Protein AF-A0A662ME76-F1 (afdb_monomer)

Structure (mmCIF, N/CA/C/O backbone):
data_AF-A0A662ME76-F1
#
_entry.id   AF-A0A662ME76-F1
#
loop_
_atom_site.group_PDB
_atom_site.id
_atom_site.type_symbol
_atom_site.label_atom_id
_atom_site.label_alt_id
_atom_site.label_comp_id
_atom_site.label_asym_id
_atom_site.label_entity_id
_atom_site.label_seq_id
_atom_site.pdbx_PDB_ins_code
_atom_site.Cartn_x
_atom_site.Cartn_y
_atom_site.Cartn_z
_atom_site.occupancy
_atom_site.B_iso_or_equiv
_atom_site.auth_seq_id
_atom_site.auth_comp_id
_atom_site.auth_asym_id
_atom_site.auth_atom_id
_atom_site.pdbx_PDB_model_num
ATOM 1 N N . MET A 1 1 ? 6.159 -2.396 -11.386 1.00 80.56 1 MET A N 1
ATOM 2 C CA . MET A 1 1 ? 5.877 -1.661 -10.122 1.00 80.56 1 MET A CA 1
ATOM 3 C C . MET A 1 1 ? 5.283 -2.576 -9.060 1.00 80.56 1 MET A C 1
ATOM 5 O O . MET A 1 1 ? 4.743 -3.621 -9.401 1.00 80.56 1 MET A O 1
ATOM 9 N N . VAL A 1 2 ? 5.352 -2.184 -7.787 1.00 81.44 2 VAL A N 1
ATOM 10 C CA . VAL A 1 2 ? 4.786 -2.936 -6.649 1.00 81.44 2 VAL A CA 1
ATOM 11 C C . VAL A 1 2 ? 3.850 -2.067 -5.805 1.00 81.44 2 VAL A C 1
ATOM 13 O O . VAL A 1 2 ? 4.030 -0.851 -5.758 1.00 81.44 2 VAL A O 1
ATOM 16 N N . ILE A 1 3 ? 2.846 -2.669 -5.156 1.00 79.88 3 ILE A N 1
ATOM 17 C CA . ILE A 1 3 ? 1.790 -1.944 -4.425 1.00 79.88 3 ILE A CA 1
ATOM 18 C C . ILE A 1 3 ? 1.717 -2.396 -2.961 1.00 79.88 3 ILE A C 1
ATOM 20 O O . ILE A 1 3 ? 1.479 -3.568 -2.674 1.00 79.88 3 ILE A O 1
ATOM 24 N N . ALA A 1 4 ? 1.862 -1.454 -2.029 1.00 81.38 4 ALA A N 1
ATOM 25 C CA . ALA A 1 4 ? 1.671 -1.651 -0.593 1.00 81.38 4 ALA A CA 1
ATOM 26 C C . ALA A 1 4 ? 0.391 -0.939 -0.126 1.00 81.38 4 ALA A C 1
ATOM 28 O O . ALA A 1 4 ? 0.306 0.290 -0.131 1.00 81.38 4 ALA A O 1
ATOM 29 N N . THR A 1 5 ? -0.619 -1.698 0.291 1.00 75.56 5 THR A N 1
ATOM 30 C CA . THR A 1 5 ? -1.967 -1.161 0.539 1.00 75.56 5 THR A CA 1
ATOM 31 C C . THR A 1 5 ? -2.553 -1.706 1.844 1.00 75.56 5 THR A C 1
ATOM 33 O O . THR A 1 5 ? -2.431 -2.889 2.140 1.00 75.56 5 THR A O 1
ATOM 36 N N . PRO A 1 6 ? -3.212 -0.890 2.678 1.00 72.75 6 PRO A N 1
ATOM 37 C CA . PRO A 1 6 ? -3.872 -1.409 3.871 1.00 72.75 6 PRO A CA 1
ATOM 38 C C . PRO A 1 6 ? -5.184 -2.147 3.548 1.00 72.75 6 PRO A C 1
ATOM 40 O O . PRO A 1 6 ? -5.704 -2.859 4.407 1.00 72.75 6 PRO A O 1
ATOM 43 N N . TYR A 1 7 ? -5.713 -1.993 2.330 1.00 74.81 7 TYR A N 1
ATOM 44 C CA . TYR A 1 7 ? -7.071 -2.372 1.959 1.00 74.81 7 TYR A CA 1
ATOM 45 C C . TYR A 1 7 ? -7.253 -3.868 1.681 1.00 74.81 7 TYR A C 1
ATOM 47 O O . TYR A 1 7 ? -6.311 -4.636 1.459 1.00 74.81 7 TYR A O 1
ATOM 55 N N . ILE A 1 8 ? -8.525 -4.260 1.660 1.00 72.00 8 ILE A N 1
ATOM 56 C CA . ILE A 1 8 ? -8.995 -5.586 1.259 1.00 72.00 8 ILE A CA 1
ATOM 57 C C . ILE A 1 8 ? -8.831 -5.847 -0.245 1.00 72.00 8 ILE A C 1
ATOM 59 O O . ILE A 1 8 ? -8.775 -4.928 -1.062 1.00 72.00 8 ILE A O 1
ATOM 63 N N . ASP A 1 9 ? -8.825 -7.127 -0.607 1.00 73.19 9 ASP A N 1
ATOM 64 C CA . ASP A 1 9 ? -8.560 -7.661 -1.950 1.00 73.19 9 ASP A CA 1
ATOM 65 C C . ASP A 1 9 ? -9.397 -6.995 -3.038 1.00 73.19 9 ASP A C 1
ATOM 67 O O . ASP A 1 9 ? -8.865 -6.623 -4.077 1.00 73.19 9 ASP A O 1
ATOM 71 N N . SER A 1 10 ? -10.684 -6.766 -2.771 1.00 74.62 10 SER A N 1
ATOM 72 C CA . SER A 1 10 ? -11.611 -6.197 -3.753 1.00 74.62 10 SER A CA 1
ATOM 73 C C . SER A 1 10 ? -11.297 -4.747 -4.132 1.00 74.62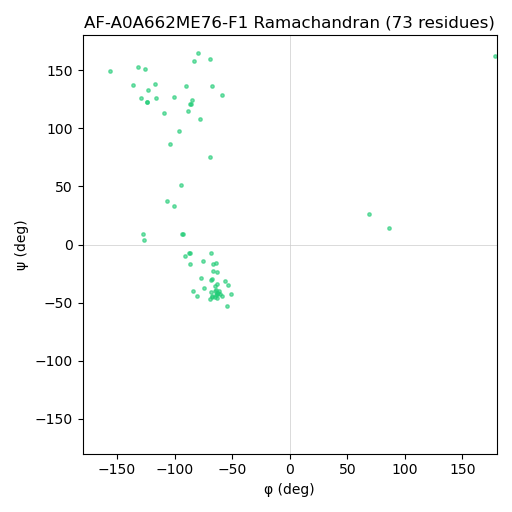 10 SER A C 1
ATOM 75 O O . SER A 1 10 ? -11.702 -4.291 -5.203 1.00 74.62 10 SER A O 1
ATOM 77 N N . VAL A 1 11 ? -10.587 -4.008 -3.274 1.00 74.62 11 VAL A N 1
ATOM 78 C CA . VAL A 1 11 ? -10.069 -2.670 -3.596 1.00 74.62 11 VAL A CA 1
ATOM 79 C C . VAL A 1 11 ? -8.784 -2.804 -4.408 1.00 74.62 11 VAL A C 1
ATOM 81 O O . VAL A 1 11 ? -8.645 -2.164 -5.449 1.00 74.62 11 VAL A O 1
ATOM 84 N N . ASN A 1 12 ? -7.897 -3.707 -3.991 1.00 74.12 12 ASN A N 1
ATOM 85 C CA . ASN A 1 12 ? -6.606 -3.926 -4.638 1.00 74.12 12 ASN A CA 1
ATOM 86 C C . ASN A 1 12 ? -6.748 -4.463 -6.068 1.00 74.12 12 ASN A C 1
ATOM 88 O O . ASN A 1 12 ? -5.979 -4.080 -6.937 1.00 74.12 12 ASN A O 1
ATOM 92 N N . GLU A 1 13 ? -7.739 -5.313 -6.343 1.00 81.00 13 GLU A N 1
ATOM 93 C CA . GLU A 1 13 ? -8.021 -5.801 -7.698 1.00 81.00 13 GLU A CA 1
ATOM 94 C C . GLU A 1 13 ? -8.442 -4.670 -8.640 1.00 81.00 13 GLU A C 1
ATOM 96 O O . GLU A 1 13 ? -8.024 -4.640 -9.798 1.00 81.00 13 GLU A O 1
ATOM 101 N N . LYS A 1 14 ? -9.234 -3.710 -8.146 1.00 82.81 14 LYS A N 1
ATOM 102 C CA . LYS A 1 14 ? -9.632 -2.535 -8.933 1.00 82.81 14 LYS A CA 1
ATOM 103 C C . LYS A 1 14 ? -8.445 -1.618 -9.196 1.00 82.81 14 LYS A C 1
ATOM 105 O O . LYS A 1 14 ? -8.313 -1.122 -10.307 1.00 82.81 14 LYS A O 1
ATOM 110 N N . GLU A 1 15 ? -7.592 -1.415 -8.196 1.00 78.69 15 GLU A N 1
ATOM 111 C CA . GLU A 1 15 ? -6.386 -0.592 -8.315 1.00 78.69 15 GLU A CA 1
ATOM 112 C C . GLU A 1 15 ? -5.357 -1.229 -9.255 1.00 78.69 15 GLU A C 1
ATOM 114 O O . GLU A 1 15 ? -4.867 -0.565 -10.166 1.00 78.69 15 GLU A O 1
ATOM 119 N N . LYS A 1 16 ? -5.116 -2.540 -9.116 1.00 83.88 16 LYS A N 1
ATOM 120 C CA . LYS A 1 16 ? -4.286 -3.327 -10.034 1.00 83.88 16 LYS A CA 1
ATOM 121 C C . LYS A 1 16 ? -4.774 -3.175 -11.465 1.00 83.88 16 LYS A C 1
ATOM 123 O O . LYS A 1 16 ? -4.004 -2.795 -12.336 1.00 83.88 16 LYS A O 1
ATOM 128 N N . ARG A 1 17 ? -6.066 -3.424 -11.687 1.00 86.81 17 ARG A N 1
ATOM 129 C CA . ARG A 1 17 ? -6.659 -3.360 -13.018 1.00 86.81 17 ARG A CA 1
ATOM 130 C C . ARG A 1 17 ? -6.592 -1.956 -13.604 1.00 86.81 17 ARG A C 1
ATOM 132 O O . ARG A 1 17 ? -6.245 -1.813 -14.763 1.00 86.81 17 ARG A O 1
ATOM 139 N N . PHE A 1 18 ? -6.865 -0.928 -12.805 1.00 86.31 18 PHE A N 1
ATOM 140 C CA . PHE A 1 18 ? -6.714 0.457 -13.239 1.00 86.31 18 PHE A CA 1
ATOM 141 C C . PHE A 1 18 ? -5.276 0.758 -13.683 1.00 86.31 18 PHE A C 1
ATOM 143 O O . PHE A 1 18 ? -5.082 1.376 -14.723 1.00 86.31 18 PHE A O 1
ATOM 150 N N . LEU A 1 19 ? -4.266 0.313 -12.934 1.00 84.62 19 LEU A N 1
ATOM 151 C CA . LEU A 1 19 ? -2.861 0.522 -13.291 1.00 84.62 19 LEU A CA 1
ATOM 152 C C . LEU A 1 19 ? -2.467 -0.256 -14.555 1.00 84.62 19 LEU A C 1
ATOM 154 O O . LEU A 1 19 ? -1.858 0.319 -15.456 1.00 84.62 19 LEU A O 1
ATOM 158 N N . GLU A 1 20 ? -2.873 -1.519 -14.660 1.00 88.56 20 GLU A N 1
ATOM 159 C CA . GLU A 1 20 ? -2.620 -2.356 -15.840 1.00 88.56 20 GLU A CA 1
ATOM 160 C C . GLU A 1 20 ? -3.311 -1.806 -17.096 1.00 88.56 20 GLU A C 1
ATOM 162 O O . GLU A 1 20 ? -2.682 -1.707 -18.149 1.00 88.56 20 GLU A O 1
ATOM 167 N N . ASP A 1 21 ? -4.561 -1.347 -16.979 1.00 90.81 21 ASP A N 1
ATOM 168 C CA . ASP A 1 21 ? -5.307 -0.706 -18.070 1.00 90.81 21 ASP A CA 1
ATOM 169 C C . ASP A 1 21 ? -4.635 0.606 -18.536 1.00 90.81 21 ASP A C 1
ATOM 171 O O . ASP A 1 21 ? -4.816 1.026 -19.679 1.00 90.81 21 ASP A O 1
ATOM 175 N N . ASN A 1 22 ? -3.829 1.244 -17.678 1.00 88.44 22 ASN A N 1
ATOM 176 C CA . ASN A 1 22 ? -3.030 2.431 -18.004 1.00 88.44 22 ASN A CA 1
ATOM 177 C C . ASN A 1 22 ? -1.590 2.100 -18.450 1.00 88.44 22 ASN A C 1
ATOM 179 O O . ASN A 1 22 ? -0.778 3.008 -18.623 1.00 88.44 22 ASN A O 1
ATOM 183 N N . GLY A 1 23 ? -1.269 0.821 -18.671 1.00 88.56 23 GLY A N 1
ATOM 184 C CA . GLY A 1 23 ? 0.019 0.382 -19.215 1.00 88.56 23 GLY A CA 1
AT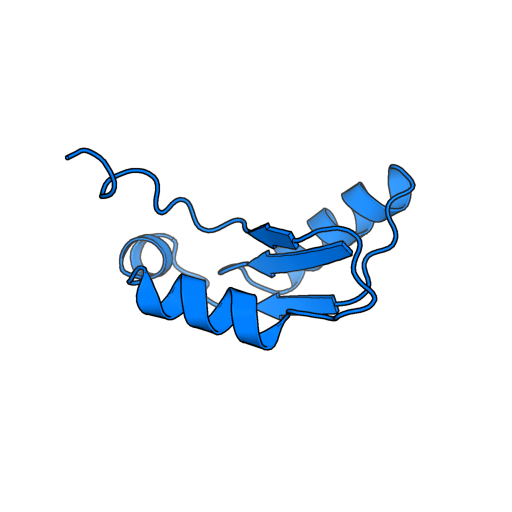OM 185 C C . GLY A 1 23 ? 1.122 0.175 -18.177 1.00 88.56 23 GLY A C 1
ATOM 186 O O . GLY A 1 23 ? 2.289 0.064 -18.552 1.00 88.56 23 GLY A O 1
ATOM 187 N N . PHE A 1 24 ? 0.785 0.121 -16.887 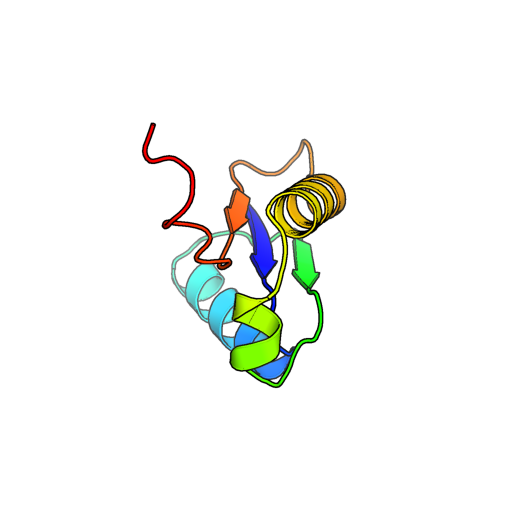1.00 84.38 24 PHE A N 1
ATOM 188 C CA . PHE A 1 24 ? 1.739 -0.233 -15.840 1.00 84.38 24 PHE A CA 1
ATOM 189 C C . PHE A 1 24 ? 1.762 -1.741 -15.591 1.00 84.38 24 PHE A C 1
ATOM 191 O O . PHE A 1 24 ? 0.718 -2.367 -15.450 1.00 84.38 24 PHE A O 1
ATOM 198 N N . ASP A 1 25 ? 2.956 -2.313 -15.448 1.00 85.06 25 ASP A N 1
ATOM 199 C CA . ASP A 1 25 ? 3.112 -3.713 -15.053 1.00 85.06 25 ASP A CA 1
ATOM 200 C C . ASP A 1 25 ? 3.151 -3.845 -13.521 1.00 85.06 25 ASP A C 1
ATOM 202 O O . ASP A 1 25 ? 4.055 -3.316 -12.859 1.00 85.06 25 ASP A O 1
ATOM 206 N N . VAL A 1 26 ? 2.149 -4.502 -12.931 1.00 84.38 26 VAL A N 1
ATOM 207 C CA . VAL A 1 26 ? 2.024 -4.671 -11.475 1.00 84.38 26 VAL A CA 1
ATO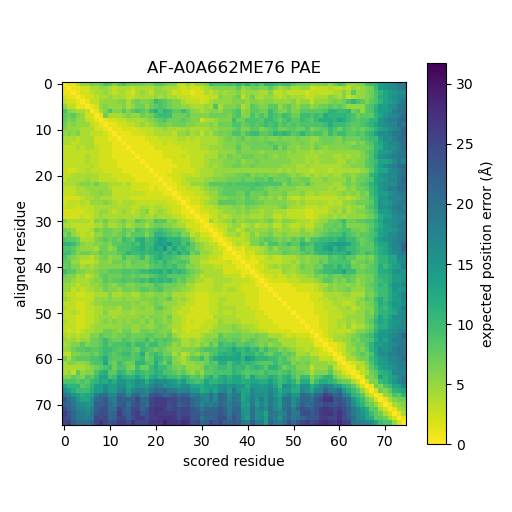M 208 C C . VAL A 1 26 ? 2.602 -6.025 -11.059 1.00 84.38 26 VAL A C 1
ATOM 210 O O . VAL A 1 26 ? 1.925 -7.049 -11.091 1.00 84.38 26 VAL A O 1
ATOM 213 N N . LEU A 1 27 ? 3.852 -6.005 -10.595 1.00 83.31 27 LEU A N 1
ATOM 214 C CA . LEU A 1 27 ? 4.644 -7.194 -10.264 1.00 83.31 27 LEU A CA 1
ATOM 215 C C . LEU A 1 27 ? 4.205 -7.862 -8.956 1.00 83.31 27 LEU A C 1
ATOM 217 O O . LEU A 1 27 ? 4.227 -9.085 -8.841 1.00 83.31 27 LEU A O 1
ATOM 221 N N . ALA A 1 28 ? 3.824 -7.072 -7.948 1.00 80.69 28 ALA A N 1
ATOM 222 C CA . ALA A 1 28 ? 3.385 -7.596 -6.657 1.00 80.69 28 ALA A CA 1
ATOM 223 C C . ALA A 1 28 ? 2.482 -6.614 -5.907 1.00 80.69 28 ALA A C 1
ATOM 225 O O . ALA A 1 28 ? 2.646 -5.396 -5.996 1.00 80.69 28 ALA A O 1
ATOM 226 N N . ILE A 1 29 ? 1.556 -7.162 -5.118 1.00 81.62 29 ILE A N 1
ATOM 227 C CA . ILE A 1 29 ? 0.700 -6.406 -4.202 1.00 81.62 29 ILE A CA 1
ATOM 228 C C . ILE A 1 29 ? 0.779 -7.047 -2.823 1.00 81.62 29 ILE A C 1
ATOM 230 O O . ILE A 1 29 ? 0.495 -8.237 -2.668 1.00 81.62 29 ILE A O 1
ATOM 234 N N . LYS A 1 30 ? 1.114 -6.253 -1.807 1.00 81.81 30 LYS A N 1
ATOM 235 C CA . LYS A 1 30 ? 1.082 -6.666 -0.406 1.00 81.81 30 LYS A CA 1
ATOM 236 C C . LYS A 1 30 ? 0.071 -5.832 0.356 1.00 81.81 30 LYS A C 1
ATOM 238 O O . LYS A 1 30 ? -0.012 -4.615 0.186 1.00 81.81 30 LYS A O 1
ATOM 243 N N . ARG A 1 31 ? -0.690 -6.510 1.216 1.00 79.56 31 ARG A N 1
ATOM 244 C CA . ARG A 1 31 ? -1.778 -5.899 1.968 1.00 79.56 31 ARG A CA 1
ATOM 245 C C . ARG A 1 31 ? -1.767 -6.208 3.452 1.0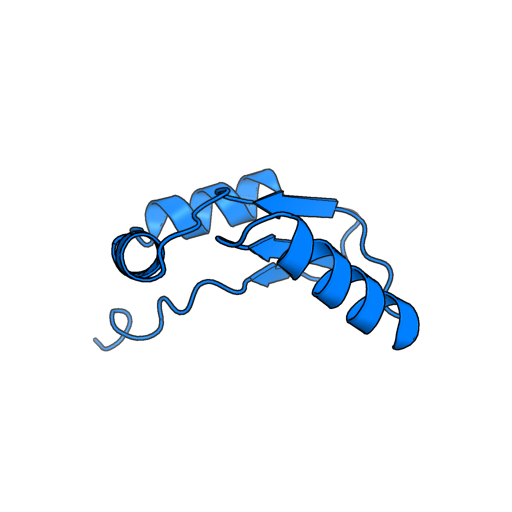0 79.56 31 ARG A C 1
ATOM 247 O O . ARG A 1 31 ? -1.331 -7.286 3.847 1.00 79.56 31 ARG A O 1
ATOM 254 N N . LEU A 1 32 ? -2.331 -5.292 4.239 1.00 77.81 32 LEU A N 1
ATOM 255 C CA . LEU A 1 32 ? -2.623 -5.521 5.661 1.00 77.81 32 LEU A CA 1
ATOM 256 C C . LEU A 1 32 ? -3.992 -6.185 5.886 1.00 77.81 32 LEU A C 1
ATOM 258 O O . LEU A 1 32 ? -4.232 -6.724 6.961 1.00 77.81 32 LEU A O 1
ATOM 262 N N . GLY A 1 33 ? -4.883 -6.168 4.884 1.00 75.88 33 GLY A N 1
ATOM 263 C CA . GLY A 1 33 ? -6.207 -6.798 4.969 1.00 75.88 33 GLY A CA 1
ATOM 264 C C . GLY A 1 33 ? -7.160 -6.099 5.944 1.00 75.88 33 GLY A C 1
ATOM 265 O O . GLY A 1 33 ? -8.055 -6.732 6.502 1.00 75.88 33 GLY A O 1
ATOM 266 N N . ILE A 1 34 ? -6.965 -4.802 6.175 1.00 77.12 34 ILE A N 1
ATOM 267 C CA . ILE A 1 34 ? -7.738 -4.031 7.143 1.00 77.12 34 ILE A CA 1
ATOM 268 C C . ILE A 1 34 ? -9.020 -3.527 6.472 1.00 77.12 34 ILE A C 1
ATOM 270 O O . ILE A 1 34 ? -8.985 -2.791 5.489 1.00 77.12 34 ILE A O 1
ATOM 274 N N . VAL A 1 35 ? -10.169 -3.922 7.025 1.00 72.50 35 VAL A N 1
ATOM 275 C CA . VAL A 1 35 ? -11.500 -3.529 6.525 1.00 72.50 35 VAL A CA 1
ATOM 276 C C . VAL A 1 35 ? -11.931 -2.170 7.081 1.00 72.50 35 VAL A C 1
ATOM 278 O O . VAL A 1 35 ? -12.540 -1.366 6.381 1.00 72.50 35 VAL A O 1
ATOM 281 N N . GLN A 1 36 ? -11.657 -1.916 8.363 1.00 73.75 36 GLN A N 1
ATOM 282 C CA . GLN A 1 36 ? -12.111 -0.707 9.046 1.00 73.75 36 GLN A CA 1
ATOM 283 C C . GLN A 1 36 ? -11.125 0.443 8.834 1.00 73.75 36 GLN A C 1
ATOM 285 O O . GLN A 1 36 ? -9.982 0.373 9.280 1.00 73.75 36 GLN A O 1
ATOM 290 N N . ASN A 1 37 ? -11.589 1.546 8.243 1.00 69.12 37 ASN A N 1
ATOM 291 C CA . ASN A 1 37 ? -10.766 2.742 8.017 1.00 69.12 37 ASN A CA 1
ATOM 292 C C . ASN A 1 37 ? -10.147 3.310 9.306 1.00 69.12 37 ASN A C 1
ATOM 294 O O . ASN A 1 37 ? -9.036 3.832 9.276 1.00 69.12 37 ASN A O 1
ATOM 298 N N . THR A 1 38 ? -10.825 3.176 10.449 1.00 76.06 38 THR A N 1
ATOM 299 C CA . THR A 1 38 ? -10.285 3.572 11.760 1.00 76.06 38 THR A CA 1
ATOM 300 C C . THR A 1 38 ? -9.050 2.769 12.148 1.00 76.06 38 THR A C 1
ATOM 302 O O . THR A 1 38 ? -8.144 3.312 12.767 1.00 76.06 38 THR A O 1
ATOM 305 N N . GLU A 1 39 ? -8.986 1.494 11.765 1.00 76.19 39 GLU A N 1
ATOM 306 C CA . GLU A 1 39 ? -7.826 0.637 12.009 1.00 76.19 39 GLU A CA 1
ATOM 307 C C . GLU A 1 39 ? -6.690 0.941 11.027 1.00 76.19 39 GLU A C 1
ATOM 309 O O . GLU A 1 39 ? -5.525 0.828 11.398 1.00 76.19 39 GLU A O 1
ATOM 314 N N . ILE A 1 40 ? -7.002 1.414 9.814 1.00 73.69 40 ILE A N 1
ATOM 315 C CA . ILE A 1 40 ? -6.000 1.918 8.860 1.00 73.69 40 ILE A CA 1
ATOM 316 C C . ILE A 1 40 ? -5.317 3.172 9.419 1.00 73.69 40 I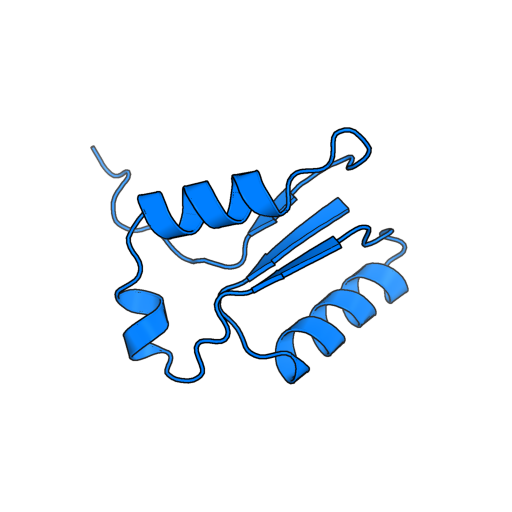LE A C 1
ATOM 318 O O . ILE A 1 40 ? -4.093 3.264 9.407 1.00 73.69 40 ILE A O 1
ATOM 322 N N . GLY A 1 41 ? -6.093 4.107 9.974 1.00 74.56 41 GLY A N 1
ATOM 323 C CA . GLY A 1 41 ? -5.560 5.333 10.580 1.00 74.56 41 GLY A CA 1
ATOM 324 C C . GLY A 1 41 ? -4.734 5.111 11.854 1.00 74.56 41 GLY A C 1
ATOM 325 O O . GLY A 1 41 ? -3.991 5.997 12.258 1.00 74.56 41 GLY A O 1
ATOM 326 N N . LYS A 1 42 ? -4.840 3.933 12.483 1.00 80.88 42 LYS A N 1
ATOM 327 C CA . LYS A 1 42 ? -4.046 3.543 13.662 1.00 80.88 42 LYS A CA 1
ATOM 328 C C . LYS A 1 42 ? -2.708 2.893 13.309 1.00 80.88 42 LYS A C 1
ATOM 330 O O . LYS A 1 42 ? -1.927 2.604 14.214 1.00 80.88 42 LYS A O 1
ATOM 335 N N . GLN A 1 43 ? -2.455 2.611 12.031 1.00 80.88 43 GLN A N 1
ATOM 336 C CA . GLN A 1 43 ? -1.208 1.975 11.623 1.00 80.88 43 GLN A CA 1
ATOM 337 C C . GLN A 1 43 ? -0.031 2.920 11.845 1.00 80.88 43 GLN A C 1
ATOM 339 O O . GLN A 1 43 ? -0.096 4.111 11.539 1.00 80.88 43 GLN A O 1
ATOM 344 N N . THR A 1 44 ? 1.056 2.374 12.381 1.00 82.31 44 THR A N 1
ATOM 345 C CA . THR A 1 44 ? 2.261 3.153 12.651 1.00 82.31 44 THR A CA 1
ATOM 346 C C . THR A 1 44 ? 3.126 3.273 11.390 1.00 82.31 44 THR A C 1
ATOM 348 O O . THR A 1 44 ? 3.030 2.423 10.491 1.00 82.31 44 THR A O 1
ATOM 351 N N . PRO A 1 45 ? 4.012 4.281 11.303 1.00 78.94 45 PRO A N 1
ATOM 352 C CA . PRO A 1 45 ? 4.968 4.393 10.202 1.00 78.94 45 PRO A CA 1
ATOM 353 C C . PRO A 1 45 ? 5.810 3.124 9.998 1.00 78.94 45 PRO A C 1
ATOM 355 O O . PRO A 1 45 ? 6.088 2.740 8.866 1.00 78.94 45 PRO A O 1
ATOM 358 N N . GLU A 1 46 ? 6.164 2.413 11.072 1.00 81.56 46 GLU A N 1
ATOM 359 C CA . GLU A 1 46 ? 6.936 1.165 11.015 1.00 81.56 46 GLU A CA 1
ATOM 360 C C . GLU A 1 46 ? 6.155 0.018 10.364 1.00 81.56 46 GLU A C 1
ATOM 362 O O . GLU A 1 46 ? 6.751 -0.888 9.777 1.00 81.56 46 GLU A O 1
ATOM 367 N N . VAL A 1 47 ? 4.823 0.012 10.476 1.00 82.81 47 VAL A N 1
ATOM 368 C CA . VAL A 1 47 ? 3.984 -0.959 9.763 1.00 82.81 47 VAL A CA 1
ATOM 369 C C . VAL A 1 47 ? 4.009 -0.666 8.267 1.00 82.81 47 VAL A C 1
ATOM 371 O O . VAL A 1 47 ? 4.254 -1.578 7.480 1.00 82.81 47 VAL A O 1
ATOM 374 N N . ALA A 1 48 ? 3.831 0.598 7.874 1.00 76.94 48 ALA A N 1
ATOM 375 C CA . ALA A 1 48 ? 3.907 1.003 6.471 1.00 76.94 48 ALA A CA 1
ATOM 376 C C . ALA A 1 48 ? 5.295 0.717 5.871 1.00 76.94 48 ALA A C 1
ATOM 378 O O . ALA A 1 48 ? 5.398 0.170 4.774 1.00 76.94 48 ALA A O 1
ATOM 379 N N . TYR A 1 49 ? 6.360 1.007 6.623 1.00 79.62 49 TYR A N 1
ATOM 380 C CA . TYR A 1 49 ? 7.7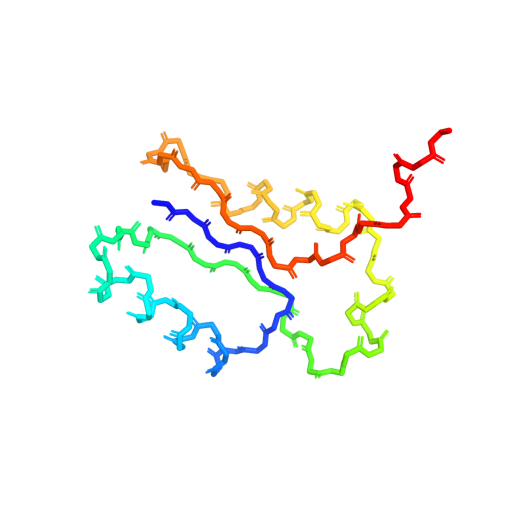36 0.743 6.212 1.00 79.62 49 TYR A CA 1
ATOM 381 C C . TYR A 1 49 ? 8.012 -0.752 6.017 1.00 79.62 49 TYR A C 1
ATOM 383 O O . TYR A 1 49 ? 8.560 -1.151 4.991 1.00 79.62 49 TYR A O 1
ATOM 391 N N . ARG A 1 50 ? 7.587 -1.607 6.956 1.00 83.12 50 ARG A N 1
ATOM 392 C CA . ARG A 1 50 ? 7.727 -3.064 6.798 1.00 83.12 50 ARG A CA 1
ATOM 393 C C . ARG A 1 50 ? 6.944 -3.586 5.602 1.00 83.12 50 ARG A C 1
ATOM 395 O O . ARG A 1 50 ? 7.476 -4.383 4.842 1.00 83.12 50 ARG A O 1
ATOM 402 N N . LEU A 1 51 ? 5.725 -3.094 5.395 1.00 83.31 51 LEU A N 1
ATOM 403 C CA . LEU A 1 51 ? 4.905 -3.481 4.250 1.00 83.31 51 LEU A CA 1
ATOM 404 C C . LEU A 1 51 ? 5.575 -3.114 2.916 1.00 83.31 51 LEU A C 1
ATOM 406 O O . LEU A 1 51 ? 5.551 -3.905 1.976 1.00 83.31 51 LEU A O 1
ATOM 410 N N . ALA A 1 52 ? 6.207 -1.939 2.854 1.00 79.44 52 ALA A N 1
ATOM 411 C CA . ALA A 1 52 ? 6.986 -1.499 1.702 1.00 79.44 52 ALA A CA 1
ATOM 412 C C . ALA A 1 52 ? 8.206 -2.399 1.449 1.00 79.44 52 ALA A C 1
ATOM 414 O O . ALA A 1 52 ? 8.453 -2.777 0.308 1.00 79.44 52 ALA A O 1
ATOM 415 N N . LEU A 1 53 ? 8.939 -2.780 2.501 1.00 83.25 53 LEU A N 1
ATOM 416 C CA . LEU A 1 53 ? 10.068 -3.709 2.386 1.00 83.25 53 LEU A CA 1
ATOM 417 C C . LEU A 1 53 ? 9.632 -5.109 1.944 1.00 83.25 53 LEU A C 1
ATOM 419 O O . LEU A 1 53 ? 10.309 -5.731 1.136 1.00 83.25 53 LEU A O 1
ATOM 423 N N . GLU A 1 54 ? 8.504 -5.605 2.449 1.00 84.12 54 GLU A N 1
ATOM 424 C CA . GLU A 1 54 ? 7.993 -6.935 2.104 1.00 84.12 54 GLU A CA 1
ATOM 425 C C . GLU A 1 54 ? 7.511 -7.041 0.657 1.00 84.12 54 GLU A C 1
ATOM 427 O O . GLU A 1 54 ? 7.563 -8.124 0.077 1.00 84.12 54 GLU A O 1
ATOM 432 N N . VAL A 1 55 ? 7.008 -5.944 0.082 1.00 83.81 55 VAL A N 1
ATOM 433 C CA . VAL A 1 55 ? 6.576 -5.913 -1.323 1.00 83.81 55 VAL A CA 1
ATOM 434 C C . VAL A 1 55 ? 7.689 -5.478 -2.272 1.00 83.81 55 VAL A C 1
ATOM 436 O O . VAL A 1 55 ? 7.518 -5.551 -3.486 1.00 83.81 55 VAL A O 1
ATOM 439 N N . HIS A 1 56 ? 8.813 -4.998 -1.742 1.00 82.25 56 HIS A N 1
ATOM 440 C CA . HIS A 1 56 ? 9.922 -4.541 -2.559 1.00 82.25 56 HIS A CA 1
ATOM 441 C C . HIS A 1 56 ? 10.426 -5.675 -3.457 1.00 82.25 56 HIS A C 1
ATOM 443 O O . HIS A 1 56 ? 10.742 -6.769 -2.992 1.00 82.25 56 HIS A O 1
ATOM 449 N N . SER A 1 57 ? 10.530 -5.383 -4.751 1.00 79.38 57 SER A N 1
ATOM 450 C CA . SER A 1 57 ? 11.194 -6.238 -5.726 1.00 79.38 57 SER A CA 1
ATOM 451 C C . SER A 1 57 ? 12.291 -5.425 -6.411 1.00 79.38 57 SER A C 1
ATOM 453 O O . SER A 1 57 ? 12.010 -4.302 -6.837 1.00 79.38 57 SER A O 1
ATOM 455 N N . PRO A 1 58 ? 13.516 -5.963 -6.555 1.00 80.94 58 PRO A N 1
ATOM 456 C CA . PRO A 1 58 ? 14.591 -5.297 -7.291 1.00 80.94 58 PRO A CA 1
ATOM 457 C C . PRO A 1 58 ? 14.276 -5.130 -8.786 1.00 80.94 58 PRO A C 1
ATOM 459 O O . PRO A 1 58 ? 14.918 -4.331 -9.457 1.00 80.94 58 PRO A O 1
ATOM 462 N N . GLU A 1 59 ? 13.283 -5.857 -9.300 1.00 78.94 59 GLU A N 1
ATOM 463 C CA . GLU A 1 59 ? 12.787 -5.758 -10.679 1.00 78.94 59 GLU A CA 1
ATOM 464 C C . GLU A 1 59 ? 11.709 -4.675 -10.838 1.00 78.94 59 GLU A C 1
ATOM 466 O O . GLU A 1 59 ? 11.258 -4.399 -11.945 1.00 78.94 59 GLU A O 1
ATOM 471 N N . ALA A 1 60 ? 11.250 -4.068 -9.739 1.00 78.06 60 ALA A N 1
ATOM 472 C CA . ALA A 1 60 ? 10.215 -3.051 -9.791 1.00 78.06 60 ALA A CA 1
ATOM 473 C C . ALA A 1 60 ? 10.798 -1.666 -10.079 1.00 78.06 60 ALA A C 1
ATOM 475 O O . ALA A 1 60 ? 11.564 -1.129 -9.283 1.00 78.06 60 ALA A O 1
ATOM 476 N N . ASP A 1 61 ? 10.300 -1.020 -11.133 1.00 75.69 61 ASP A N 1
ATOM 477 C CA . ASP A 1 61 ? 10.670 0.363 -11.478 1.00 75.69 61 ASP A CA 1
ATOM 478 C C . ASP A 1 61 ? 10.152 1.421 -10.478 1.00 75.69 61 ASP A C 1
ATOM 480 O O . ASP A 1 61 ? 10.484 2.601 -10.578 1.00 75.69 61 ASP A O 1
ATOM 484 N N . GLY A 1 62 ? 9.311 1.027 -9.513 1.00 71.25 62 GLY A N 1
ATOM 485 C CA . GLY A 1 62 ? 8.723 1.925 -8.518 1.00 71.25 62 GLY A CA 1
ATOM 486 C C . GLY A 1 62 ? 7.765 1.237 -7.538 1.00 71.25 62 GLY A C 1
ATOM 487 O O . GLY A 1 62 ? 7.263 0.137 -7.800 1.00 71.25 62 GLY A O 1
ATOM 488 N N . LEU A 1 63 ? 7.505 1.911 -6.410 1.00 72.50 63 LEU A N 1
ATOM 489 C CA . LEU A 1 63 ? 6.605 1.494 -5.326 1.00 72.50 63 LEU A CA 1
ATOM 490 C C . LEU A 1 63 ? 5.433 2.479 -5.204 1.00 72.50 63 LEU A C 1
ATOM 492 O O . LEU A 1 63 ? 5.650 3.674 -5.013 1.00 72.50 63 LEU A O 1
ATOM 496 N N . SER A 1 64 ? 4.20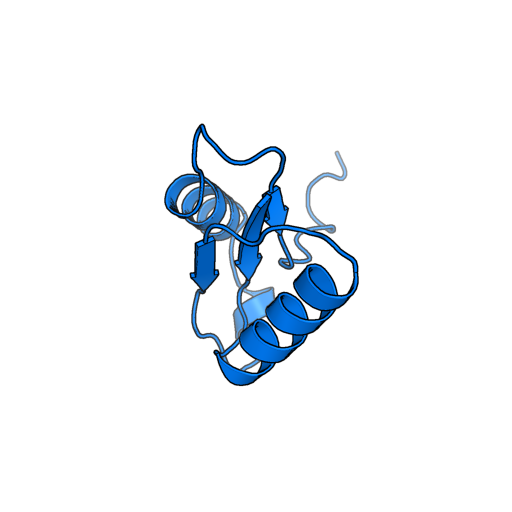3 1.966 -5.251 1.00 65.19 64 SER A N 1
ATOM 497 C CA . SER A 1 64 ? 2.990 2.700 -4.882 1.00 65.19 64 SER A CA 1
ATOM 498 C C . SER A 1 64 ? 2.553 2.293 -3.474 1.00 65.19 64 SER A C 1
ATOM 500 O O . SER A 1 64 ? 2.399 1.104 -3.192 1.00 65.19 64 SER A O 1
ATOM 502 N N . SER A 1 65 ? 2.358 3.258 -2.574 1.00 62.91 65 SER A N 1
ATOM 503 C CA . SER A 1 65 ? 1.852 3.007 -1.220 1.00 62.91 65 SER A CA 1
ATOM 504 C C . SER A 1 65 ? 0.602 3.838 -0.947 1.00 62.91 65 SER A C 1
ATOM 506 O O . SER A 1 65 ? 0.667 5.065 -0.994 1.00 62.91 65 SER A O 1
ATOM 508 N N . ALA A 1 66 ? -0.513 3.190 -0.605 1.00 61.22 66 ALA A N 1
ATOM 509 C CA . ALA A 1 66 ? -1.790 3.866 -0.345 1.00 61.22 66 ALA A CA 1
ATOM 510 C C . ALA A 1 66 ? -2.026 4.215 1.142 1.00 61.22 66 ALA A C 1
ATOM 512 O O . ALA A 1 66 ? -3.120 4.625 1.531 1.00 61.22 66 ALA A O 1
ATOM 513 N N . VAL A 1 67 ? -1.016 4.062 2.005 1.00 55.19 67 VAL A N 1
ATOM 514 C CA . VAL A 1 67 ? -1.124 4.484 3.407 1.00 55.19 67 VAL A CA 1
ATOM 515 C C . VAL A 1 67 ? -0.946 6.005 3.475 1.00 55.19 67 VAL A C 1
ATOM 517 O O . VAL A 1 67 ? 0.158 6.516 3.308 1.00 55.19 67 VAL A O 1
ATOM 520 N N . GLN A 1 68 ? -2.025 6.746 3.742 1.00 48.28 68 GLN A N 1
ATOM 521 C CA . GLN A 1 68 ? -1.947 8.165 4.111 1.00 48.28 68 GLN A CA 1
ATOM 522 C C . GLN A 1 68 ? -1.332 8.309 5.515 1.00 48.28 68 GLN A C 1
ATOM 524 O O . GLN A 1 68 ? -2.024 8.595 6.484 1.00 48.28 68 GLN A O 1
ATOM 529 N N . THR A 1 69 ? -0.016 8.138 5.643 1.00 46.12 69 THR A N 1
ATOM 530 C CA . THR A 1 69 ? 0.742 8.578 6.829 1.00 46.12 69 THR A CA 1
ATOM 531 C C . THR A 1 69 ? 1.330 9.970 6.568 1.00 46.12 69 THR A C 1
ATOM 533 O O . THR A 1 69 ? 2.528 10.189 6.704 1.00 46.12 69 THR A O 1
ATOM 536 N N . LEU A 1 70 ? 0.501 10.929 6.137 1.00 37.62 70 LEU A N 1
ATOM 537 C CA . LEU A 1 70 ? 0.931 12.301 5.811 1.00 37.62 70 LEU A CA 1
ATOM 538 C C . LEU A 1 70 ? 0.640 13.330 6.920 1.00 37.62 70 LEU A C 1
ATOM 540 O O . LEU A 1 70 ? 0.423 14.501 6.628 1.00 37.62 70 LEU A O 1
ATOM 544 N N . GLU A 1 71 ? 0.690 12.934 8.196 1.00 43.59 71 GLU A N 1
ATOM 545 C CA . GLU A 1 71 ? 0.511 13.872 9.327 1.00 43.59 71 GLU A CA 1
ATOM 546 C C . GLU A 1 71 ? 1.639 13.858 10.383 1.00 43.59 71 GLU A C 1
ATOM 548 O O . GLU A 1 71 ? 1.544 14.589 11.359 1.00 43.59 71 GLU A O 1
ATOM 553 N N . GLN A 1 72 ? 2.739 13.104 10.228 1.00 41.53 72 GLN A N 1
ATOM 554 C CA . GLN A 1 72 ? 3.796 13.043 11.272 1.00 41.53 72 GLN A CA 1
ATOM 555 C C . GLN A 1 72 ? 5.231 13.334 10.785 1.00 41.53 72 GLN A C 1
ATOM 557 O O . GLN A 1 72 ? 6.176 13.215 11.555 1.00 41.53 72 GLN A O 1
ATOM 562 N N . LEU A 1 73 ? 5.415 13.794 9.542 1.00 38.91 73 LEU A N 1
ATOM 563 C CA . LEU A 1 73 ? 6.687 14.375 9.068 1.00 38.91 73 LEU A CA 1
ATOM 564 C C . LEU A 1 73 ? 6.588 15.900 8.911 1.00 38.91 73 LEU A C 1
ATOM 566 O O . LEU A 1 73 ? 7.128 16.481 7.974 1.00 38.91 73 LEU A O 1
ATOM 570 N N . LYS A 1 74 ? 5.872 16.559 9.825 1.00 34.03 74 LYS A N 1
ATOM 571 C CA . LYS A 1 74 ? 6.014 18.001 10.043 1.00 34.03 74 LYS A CA 1
ATOM 572 C C . LYS A 1 74 ? 6.825 18.191 11.320 1.00 34.03 74 LYS A C 1
ATOM 574 O O . LYS A 1 74 ? 6.264 18.241 12.411 1.00 34.03 74 LYS A O 1
ATOM 579 N N . SER A 1 75 ? 8.147 18.187 11.144 1.00 38.84 75 SER A N 1
ATOM 580 C CA . SER A 1 75 ? 9.088 18.888 12.023 1.00 38.84 75 SER A CA 1
ATOM 581 C C . SER A 1 75 ? 8.762 20.374 12.061 1.00 38.84 75 SER A C 1
ATOM 583 O O . SER A 1 75 ? 8.510 20.905 10.951 1.00 38.84 75 SER A O 1
#

Nearest PDB structures (foldseek):
  3dtv-assembly5_C-4  TM=8.819E-01  e=1.702E-02  Bordetella bronchiseptica
  2xed-assembly4_D  TM=9.068E-01  e=3.848E-02  Nocardia farcinica IFM 10152
  3ixm-assembly1_A  TM=8.295E-01  e=1.950E-02  Bordetella bronchiseptica
  2vlb-assembly4_D  TM=8.633E-01  e=3.848E-02  Bordetella bronchiseptica
  4fq7-assembly1_A  TM=8.945E-01  e=5.405E-02  Pseudomonas putida S16

Solvent-accessible surface area (backbone atoms only — not comparable to full-atom values): 4547 Å² total; per-residue (Å²): 44,22,35,26,35,48,49,37,66,80,57,50,54,53,53,50,49,56,40,43,77,70,73,44,60,76,78,41,78,36,63,71,60,44,82,51,68,72,61,55,73,66,58,49,71,68,55,56,50,50,42,46,61,72,36,61,50,96,86,37,89,44,78,49,68,71,66,86,76,83,80,79,86,76,126

Secondary structure (DSSP, 8-state):
-EEEESS-HHHHHHHHHHHHHTT----EEEE-----HHHHTT--HHHHHHHHHHH--TT-S-EEE-----SS---

pLDDT: mean 74.62, std 13.17, range [34.03, 90.81]

Mean predicted aligned error: 7.67 Å

Sequence (75 aa):
MVIATPYIDSVNEKEKRFLEDNGFDVLAIKRLGIVQNTEIGKQTPEVAYRLALEVHSPEADGLSSAVQTLEQLKS

Radius of gyration: 12.64 Å; Cα 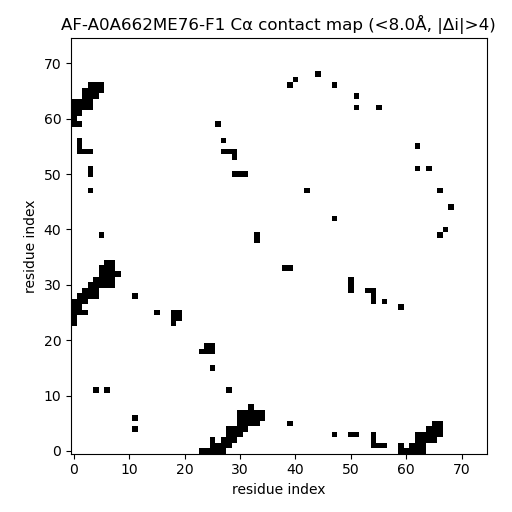contacts (8 Å, |Δi|>4): 95; chains: 1; bounding box: 27×26×33 Å

Foldseek 3Di:
DEEQEQAAPVVVVVVCVVCVVVPDDYPYYFYVHDHDVVVLVVDDPVNQVVSQVVRDDPPDPDYHYPRPPPPPPPD